Protein AF-X1DMR0-F1 (afdb_monomer)

Structure (mmCIF, N/CA/C/O backbone):
data_AF-X1DMR0-F1
#
_entry.id   AF-X1DMR0-F1
#
loop_
_atom_site.group_PDB
_atom_site.id
_atom_site.type_symbol
_atom_site.label_atom_id
_atom_site.label_alt_id
_atom_site.label_comp_id
_atom_site.label_asym_id
_atom_site.label_entity_id
_atom_site.label_seq_id
_atom_site.pdbx_PDB_ins_code
_atom_site.Cartn_x
_atom_site.Cartn_y
_atom_site.Cartn_z
_atom_site.occupancy
_atom_site.B_iso_or_equiv
_atom_site.auth_seq_id
_atom_site.auth_comp_id
_atom_site.auth_asym_id
_atom_site.auth_atom_id
_atom_site.pdbx_PDB_model_num
ATOM 1 N N . LEU A 1 1 ? 0.970 27.043 6.898 1.00 37.28 1 LEU A N 1
ATOM 2 C CA . LEU A 1 1 ? 0.547 25.702 6.441 1.00 37.28 1 LEU A CA 1
ATOM 3 C C . LEU A 1 1 ? 1.419 24.696 7.192 1.00 37.28 1 LEU A C 1
ATOM 5 O O . LEU A 1 1 ? 2.589 24.577 6.869 1.00 37.28 1 LEU A O 1
ATOM 9 N N . SER A 1 2 ? 0.923 24.144 8.301 1.00 35.62 2 SER A N 1
ATOM 10 C CA . SER A 1 2 ? 1.732 23.358 9.246 1.00 35.62 2 SER A CA 1
ATOM 11 C C . SER A 1 2 ? 1.651 21.874 8.883 1.00 35.62 2 SER A C 1
ATOM 13 O O . SER A 1 2 ? 0.551 21.323 8.859 1.00 35.62 2 SER A O 1
ATOM 15 N N . HIS A 1 3 ? 2.782 21.243 8.560 1.00 41.44 3 HIS A N 1
ATOM 16 C CA . HIS A 1 3 ? 2.868 19.797 8.365 1.00 41.44 3 HIS A CA 1
ATOM 17 C C . HIS A 1 3 ? 3.226 19.169 9.713 1.00 41.44 3 HIS A C 1
ATOM 19 O O . HIS A 1 3 ? 4.351 19.287 10.191 1.00 41.44 3 HIS A O 1
ATOM 25 N N . ALA A 1 4 ? 2.224 18.584 10.366 1.00 43.09 4 ALA A N 1
ATOM 26 C CA . ALA A 1 4 ? 2.383 17.878 11.626 1.00 43.09 4 ALA A CA 1
ATOM 27 C C . ALA A 1 4 ? 2.963 16.485 11.352 1.00 43.09 4 ALA A C 1
ATOM 29 O O . ALA A 1 4 ? 2.234 15.492 11.300 1.00 43.09 4 ALA A O 1
ATOM 30 N N . GLU A 1 5 ? 4.279 16.406 11.165 1.00 37.34 5 GLU A N 1
ATOM 31 C CA . GLU A 1 5 ? 4.972 15.133 11.323 1.00 37.34 5 GLU A CA 1
ATOM 32 C C . GLU A 1 5 ? 4.825 14.710 12.784 1.00 37.34 5 GLU A C 1
ATOM 34 O O . GLU A 1 5 ? 5.345 15.347 13.698 1.00 37.34 5 GLU A O 1
ATOM 39 N N . THR A 1 6 ? 4.021 13.675 13.018 1.00 45.03 6 THR A N 1
ATOM 40 C CA . THR A 1 6 ? 3.820 13.137 14.362 1.00 45.03 6 THR A CA 1
ATOM 41 C C . THR A 1 6 ? 5.001 12.217 14.683 1.00 45.03 6 THR A C 1
ATOM 43 O O . THR A 1 6 ? 5.194 11.226 13.967 1.00 45.03 6 THR A O 1
ATOM 46 N N . PRO A 1 7 ? 5.792 12.491 15.737 1.00 41.03 7 PRO A N 1
ATOM 47 C CA . PRO A 1 7 ? 6.863 11.596 16.165 1.00 41.03 7 PRO A CA 1
ATOM 48 C C . PRO A 1 7 ? 6.269 10.224 16.515 1.00 41.03 7 PRO A C 1
ATOM 50 O O . PRO A 1 7 ? 5.369 10.137 17.346 1.00 41.03 7 PRO A O 1
ATOM 53 N N . GLY A 1 8 ? 6.731 9.158 15.850 1.00 46.53 8 GLY A N 1
ATOM 54 C CA . GLY A 1 8 ? 6.221 7.786 16.033 1.00 46.53 8 GLY A CA 1
ATOM 55 C C . GLY A 1 8 ? 5.664 7.104 14.772 1.00 46.53 8 GLY A C 1
ATOM 56 O O . GLY A 1 8 ? 5.310 5.928 14.831 1.00 46.53 8 GLY A O 1
ATOM 57 N N . LEU A 1 9 ? 5.628 7.800 13.625 1.00 51.72 9 LEU A N 1
ATOM 58 C CA . LEU A 1 9 ? 5.127 7.291 12.332 1.00 51.72 9 LEU A CA 1
ATOM 59 C C . LEU A 1 9 ? 5.777 5.973 11.863 1.00 51.72 9 LEU A C 1
ATOM 61 O O . LEU A 1 9 ? 5.085 5.132 11.294 1.00 51.72 9 LEU A O 1
ATOM 65 N N . GLY A 1 10 ? 7.068 5.762 12.133 1.00 50.69 10 GLY A N 1
ATOM 66 C CA . GLY A 1 10 ? 7.790 4.557 11.703 1.00 50.69 10 GLY A CA 1
ATOM 67 C C . GLY A 1 10 ? 7.386 3.271 12.437 1.00 50.69 10 GLY A C 1
ATOM 68 O O . GLY A 1 10 ? 7.397 2.201 11.835 1.00 50.69 10 GLY A O 1
ATOM 69 N N . SER A 1 11 ? 6.976 3.360 13.709 1.00 54.56 11 SER A N 1
ATOM 70 C CA . SER A 1 11 ? 6.735 2.166 14.537 1.00 54.56 11 SER A CA 1
ATOM 71 C C . SER A 1 11 ? 5.396 1.481 14.261 1.00 54.56 11 SER A C 1
ATOM 73 O O . SER A 1 11 ? 5.294 0.273 14.438 1.00 54.56 11 SER A O 1
ATOM 75 N N . LEU A 1 12 ? 4.375 2.211 13.800 1.00 54.12 12 LEU A N 1
ATOM 76 C CA . LEU A 1 12 ? 3.047 1.635 13.527 1.00 54.12 12 LEU A CA 1
ATOM 77 C C . LEU A 1 12 ? 2.953 0.954 12.154 1.00 54.12 12 LEU A C 1
ATOM 79 O O . LEU A 1 12 ? 2.134 0.064 11.965 1.00 54.12 12 LEU A O 1
ATOM 83 N N . ILE A 1 13 ? 3.805 1.347 11.203 1.00 58.16 13 ILE A N 1
ATOM 84 C CA . ILE A 1 13 ? 3.877 0.741 9.861 1.00 58.16 13 ILE A CA 1
ATOM 85 C C . ILE A 1 13 ? 4.710 -0.555 9.897 1.00 58.16 13 ILE A C 1
ATOM 87 O O . ILE A 1 13 ? 4.664 -1.360 8.971 1.00 58.16 13 ILE A O 1
ATOM 91 N N . ALA A 1 14 ? 5.467 -0.784 10.976 1.00 59.09 14 ALA A N 1
ATOM 92 C CA . ALA A 1 14 ? 6.291 -1.974 11.147 1.00 59.09 14 ALA A CA 1
ATOM 93 C C . ALA A 1 14 ? 5.482 -3.240 11.476 1.00 59.09 14 ALA A C 1
ATOM 95 O O . ALA A 1 14 ? 6.028 -4.334 11.330 1.00 59.09 14 ALA A O 1
ATOM 96 N N . ASP A 1 15 ? 4.202 -3.111 11.836 1.00 71.69 15 ASP A N 1
ATOM 97 C CA . ASP A 1 15 ? 3.331 -4.253 12.095 1.00 71.69 15 ASP A CA 1
ATOM 98 C C . ASP A 1 15 ? 3.136 -5.097 10.820 1.00 71.69 15 ASP A C 1
ATOM 100 O O . ASP A 1 15 ? 2.638 -4.626 9.792 1.00 71.69 15 ASP A O 1
ATOM 104 N N . GLU A 1 16 ? 3.593 -6.350 10.862 1.00 73.00 16 GLU A N 1
ATOM 105 C CA . GLU A 1 16 ? 3.508 -7.276 9.728 1.00 73.00 16 GLU A CA 1
ATOM 106 C C . GLU A 1 16 ? 2.075 -7.679 9.395 1.00 73.00 16 GLU A C 1
ATOM 108 O O . GLU A 1 16 ? 1.761 -7.861 8.219 1.00 73.00 16 GLU A O 1
ATOM 113 N N . SER A 1 17 ? 1.192 -7.753 10.394 1.00 74.25 17 SER A N 1
ATOM 114 C CA . SER A 1 17 ? -0.217 -8.079 10.172 1.00 74.25 17 SER A CA 1
ATOM 115 C C . SER A 1 17 ? -0.914 -6.974 9.384 1.00 74.25 17 SER A C 1
ATOM 117 O O . SER A 1 17 ? -1.654 -7.254 8.441 1.00 74.25 17 SER A O 1
ATOM 119 N N . TRP A 1 18 ? -0.597 -5.712 9.688 1.00 78.19 18 TRP A N 1
ATOM 120 C CA . TRP A 1 18 ? -1.135 -4.582 8.945 1.00 78.19 18 TRP A CA 1
ATOM 121 C C . TRP A 1 18 ? -0.504 -4.456 7.556 1.00 78.19 18 TRP A C 1
ATOM 123 O O . TRP A 1 18 ? -1.220 -4.232 6.588 1.00 78.19 18 TRP A O 1
ATOM 133 N N . LYS A 1 19 ? 0.806 -4.686 7.398 1.00 80.94 19 LYS A N 1
ATOM 134 C CA . LYS A 1 19 ? 1.437 -4.751 6.062 1.00 80.94 19 LYS A CA 1
ATOM 135 C C . LYS A 1 19 ? 0.845 -5.863 5.186 1.00 80.94 19 LYS A C 1
ATOM 137 O O . LYS A 1 19 ? 0.711 -5.683 3.975 1.00 80.94 19 LYS A O 1
ATOM 142 N N . GLY A 1 20 ? 0.457 -6.985 5.792 1.00 85.94 20 GLY A N 1
ATOM 143 C CA . GLY A 1 20 ? -0.162 -8.122 5.111 1.00 85.94 20 GLY A CA 1
ATOM 144 C C . GLY A 1 20 ? -1.441 -7.768 4.351 1.00 85.94 20 GLY A C 1
ATOM 145 O O . GLY A 1 20 ? -1.733 -8.402 3.342 1.00 85.94 20 GLY A O 1
ATOM 146 N N . ILE A 1 21 ? -2.160 -6.709 4.747 1.00 86.94 21 ILE A N 1
ATOM 147 C CA . ILE A 1 21 ? -3.404 -6.314 4.073 1.00 86.94 21 ILE A CA 1
ATOM 148 C C . ILE A 1 21 ? -3.187 -5.901 2.616 1.00 86.94 21 ILE A C 1
ATOM 150 O O . ILE A 1 21 ? -4.142 -5.947 1.854 1.00 86.94 21 ILE A O 1
ATOM 154 N N . PHE A 1 22 ? -1.979 -5.484 2.226 1.00 89.31 22 PHE A N 1
ATOM 155 C CA . PHE A 1 22 ? -1.674 -5.066 0.853 1.00 89.31 22 PHE A CA 1
ATOM 156 C C . PHE A 1 22 ? -1.278 -6.239 -0.055 1.00 89.31 22 PHE A C 1
ATOM 158 O O . PHE A 1 22 ? -1.215 -6.073 -1.272 1.00 89.31 22 PHE A O 1
ATOM 165 N N . GLN A 1 23 ? -1.004 -7.420 0.506 1.00 90.56 23 GLN A N 1
ATOM 166 C CA . GLN A 1 23 ? -0.596 -8.583 -0.280 1.00 90.56 23 GLN A CA 1
ATOM 167 C C . 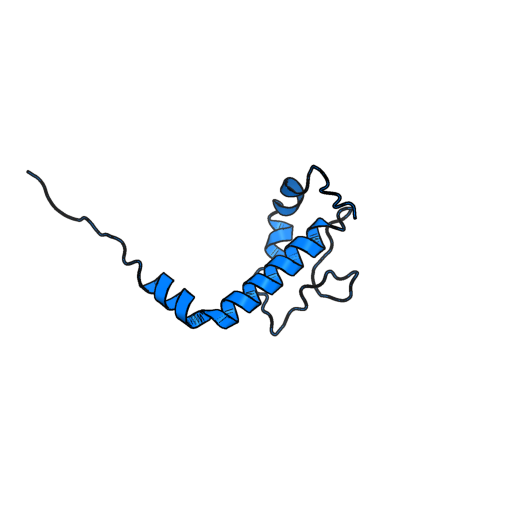GLN A 1 23 ? -1.746 -9.074 -1.165 1.00 90.56 23 GLN A C 1
ATOM 169 O O . GLN A 1 23 ? -2.889 -9.168 -0.727 1.00 90.56 23 GLN A O 1
ATOM 174 N N . GLY A 1 24 ? -1.430 -9.388 -2.423 1.00 90.88 24 GLY A N 1
ATOM 175 C CA . GLY A 1 24 ? -2.398 -9.898 -3.399 1.00 90.88 24 GLY A CA 1
ATOM 176 C C . GLY A 1 24 ? -3.370 -8.858 -3.963 1.00 90.88 24 GLY A C 1
ATOM 177 O O . GLY A 1 24 ? -4.173 -9.213 -4.817 1.00 90.88 24 GLY A O 1
ATOM 178 N N . ARG A 1 25 ? -3.292 -7.594 -3.531 1.00 93.56 25 ARG A N 1
ATOM 179 C CA . ARG A 1 25 ? -4.142 -6.506 -4.032 1.00 93.56 25 ARG A CA 1
ATOM 180 C C . ARG A 1 25 ? -3.566 -5.863 -5.287 1.00 93.56 25 ARG A C 1
ATOM 182 O O . ARG A 1 25 ? -2.349 -5.737 -5.429 1.00 93.56 25 ARG A O 1
ATOM 189 N N . SER A 1 26 ? -4.445 -5.391 -6.162 1.00 94.56 26 SER A N 1
ATOM 190 C CA . SER A 1 26 ? -4.098 -4.730 -7.419 1.00 94.56 26 SER A CA 1
ATOM 191 C C . SER A 1 26 ? -4.905 -3.444 -7.620 1.00 94.56 26 SER A C 1
ATOM 193 O O . SER A 1 26 ? -5.856 -3.163 -6.896 1.00 94.56 26 SER A O 1
ATOM 195 N N . LEU A 1 27 ? -4.539 -2.646 -8.625 1.00 94.62 27 LEU A N 1
ATOM 196 C CA . LEU A 1 27 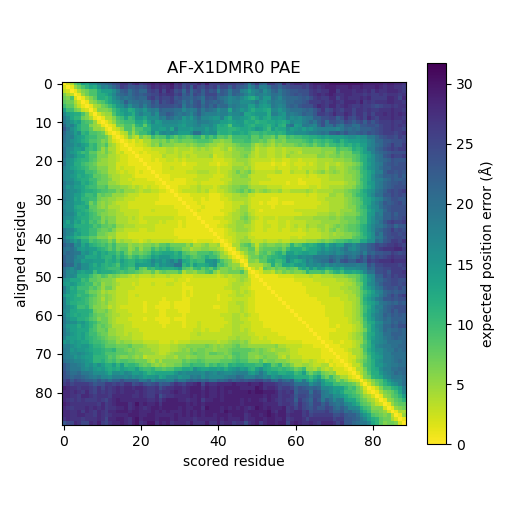? -5.313 -1.451 -8.988 1.00 94.62 27 LEU A CA 1
ATOM 197 C C . LEU A 1 27 ? -6.692 -1.779 -9.574 1.00 94.62 27 LEU A C 1
ATOM 199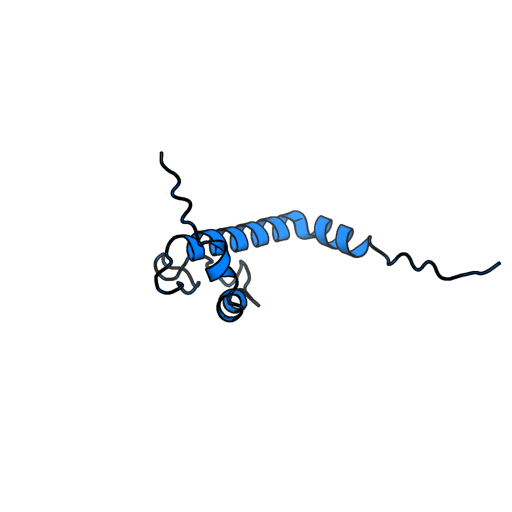 O O . LEU A 1 27 ? -7.541 -0.894 -9.633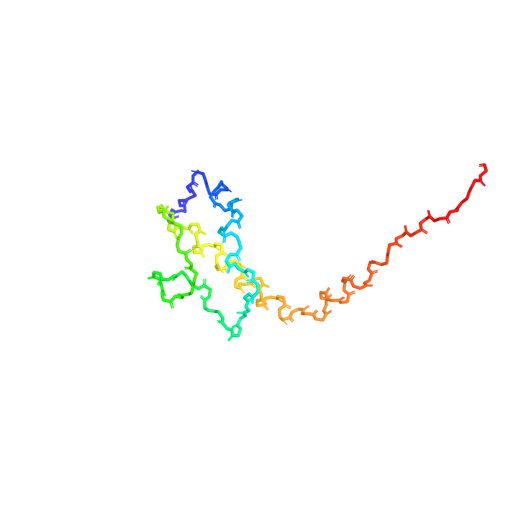 1.00 94.62 27 LEU A O 1
ATOM 203 N N . ASP A 1 28 ? -6.900 -3.012 -10.035 1.00 95.06 28 ASP A N 1
ATOM 204 C CA . ASP A 1 28 ? -8.126 -3.416 -10.725 1.00 95.06 28 ASP A CA 1
ATOM 205 C C . ASP A 1 28 ? -9.223 -3.867 -9.747 1.00 95.06 28 ASP A C 1
ATOM 207 O O . ASP A 1 28 ? -10.407 -3.807 -10.075 1.00 95.06 28 ASP A O 1
ATOM 211 N N . ASP A 1 29 ? -8.843 -4.293 -8.538 1.00 93.06 29 ASP A N 1
ATOM 212 C CA . ASP A 1 29 ? -9.743 -4.905 -7.553 1.00 93.06 29 ASP A CA 1
ATOM 213 C C . ASP A 1 29 ? -9.734 -4.226 -6.175 1.00 93.06 29 ASP A C 1
ATOM 215 O O . ASP A 1 29 ? -10.493 -4.624 -5.293 1.00 93.06 29 ASP A O 1
ATOM 219 N N . THR A 1 30 ? -8.892 -3.208 -5.971 1.00 95.50 30 THR A N 1
ATOM 220 C CA . THR A 1 30 ? -8.746 -2.532 -4.677 1.00 95.50 30 THR A CA 1
ATOM 221 C C . THR A 1 30 ? -8.819 -1.016 -4.811 1.00 95.50 30 THR A C 1
ATOM 223 O O . THR A 1 30 ? -8.022 -0.385 -5.505 1.00 95.50 30 THR A O 1
ATOM 226 N N . ASN A 1 31 ? -9.699 -0.401 -4.022 1.00 95.19 31 ASN A N 1
ATOM 227 C CA . ASN A 1 31 ? -9.656 1.021 -3.716 1.00 95.19 31 ASN A CA 1
ATOM 228 C C . ASN A 1 31 ? -8.740 1.255 -2.504 1.00 95.19 31 ASN A C 1
ATOM 230 O O . ASN A 1 31 ? -9.120 1.025 -1.355 1.00 95.19 31 ASN A O 1
ATOM 234 N N . PHE A 1 32 ? -7.533 1.762 -2.754 1.00 93.81 32 PHE A N 1
ATOM 235 C CA . PHE A 1 32 ? -6.499 1.977 -1.734 1.00 93.81 32 PHE A CA 1
ATOM 236 C C . PHE A 1 32 ? -6.792 3.131 -0.760 1.00 93.81 32 PHE A C 1
ATOM 238 O O . PHE A 1 32 ? -5.942 3.509 0.043 1.00 93.81 32 PHE A O 1
ATOM 245 N N . LYS A 1 33 ? -7.994 3.708 -0.757 1.00 91.56 33 LYS A N 1
ATOM 246 C CA . LYS A 1 33 ? -8.405 4.595 0.335 1.00 91.56 33 LYS A CA 1
ATOM 247 C C . LYS A 1 33 ? -8.663 3.784 1.602 1.00 91.56 33 LYS A C 1
ATOM 249 O O . LYS A 1 33 ? -9.022 2.609 1.570 1.00 91.56 33 LYS A O 1
ATOM 254 N N . VAL A 1 34 ? -8.522 4.433 2.752 1.00 89.12 34 VAL A N 1
ATOM 255 C CA . VAL A 1 34 ? -8.950 3.819 4.013 1.00 89.12 34 VAL A CA 1
ATOM 256 C C . VAL A 1 34 ? -10.474 3.670 4.036 1.00 89.12 34 VAL A C 1
ATOM 258 O O . VAL A 1 34 ? -11.181 4.512 3.482 1.00 89.12 34 VAL A O 1
ATOM 261 N N . LYS A 1 35 ? -11.006 2.659 4.734 1.00 89.88 35 LYS A N 1
ATOM 262 C CA . LYS A 1 35 ? -12.461 2.411 4.844 1.00 89.88 35 LYS A CA 1
ATOM 263 C C . LYS A 1 35 ? -13.259 3.627 5.315 1.00 89.88 35 LYS A C 1
ATOM 265 O O . LYS A 1 35 ? -14.354 3.879 4.826 1.00 89.88 35 LYS A O 1
ATOM 270 N N . LYS A 1 36 ? -12.685 4.439 6.209 1.00 85.56 36 LYS A N 1
ATOM 271 C CA . LYS A 1 36 ? -13.301 5.693 6.682 1.00 85.56 36 LYS A CA 1
ATOM 272 C C . LYS A 1 36 ? -13.495 6.742 5.573 1.00 85.56 36 LYS A C 1
ATOM 274 O O . LYS A 1 36 ? -14.361 7.598 5.708 1.00 85.56 36 LYS A O 1
ATOM 279 N N . ASP A 1 37 ? -12.726 6.643 4.492 1.00 88.56 37 ASP A N 1
ATOM 280 C CA . ASP A 1 37 ? -12.796 7.509 3.311 1.00 88.56 37 ASP A CA 1
ATOM 281 C C . ASP A 1 37 ? -13.457 6.789 2.114 1.00 88.56 37 ASP A C 1
ATOM 283 O O . ASP A 1 37 ? -13.370 7.256 0.978 1.00 88.56 37 ASP A O 1
ATOM 287 N N . GLY A 1 38 ? -14.105 5.641 2.360 1.00 90.62 38 GLY A N 1
ATOM 288 C CA . GLY A 1 38 ? -14.835 4.869 1.353 1.00 90.62 38 GLY A CA 1
ATOM 289 C C . GLY A 1 38 ? -13.979 3.949 0.478 1.00 90.62 38 GLY A C 1
ATOM 290 O O . GLY A 1 38 ? -14.397 3.647 -0.636 1.00 90.62 38 GLY A O 1
ATOM 291 N N . GLY A 1 39 ? -12.786 3.545 0.929 1.00 93.50 39 GLY A N 1
ATOM 292 C CA . GLY A 1 39 ? -11.994 2.495 0.271 1.00 93.50 39 GLY A CA 1
ATOM 293 C C . GLY A 1 39 ? -11.961 1.177 1.036 1.00 93.50 39 GLY A C 1
ATOM 294 O O . GLY A 1 39 ? -12.795 0.931 1.904 1.00 93.50 39 GLY A O 1
ATOM 295 N N . ASP A 1 40 ? -10.968 0.347 0.732 1.00 93.50 40 ASP A N 1
ATOM 296 C CA . ASP A 1 40 ? -10.885 -1.036 1.208 1.00 93.50 40 ASP A CA 1
ATOM 297 C C . ASP A 1 40 ? -9.831 -1.252 2.298 1.00 93.50 40 ASP A C 1
ATOM 299 O O . ASP A 1 40 ? -9.775 -2.329 2.899 1.00 93.50 40 ASP A O 1
ATOM 303 N N . ILE A 1 41 ? -8.997 -0.246 2.580 1.00 90.44 41 ILE A N 1
ATOM 304 C CA . ILE A 1 41 ? -7.871 -0.394 3.505 1.00 90.44 41 ILE A CA 1
ATOM 305 C C . ILE A 1 41 ? -8.312 -0.184 4.953 1.00 90.44 41 ILE A C 1
ATOM 307 O O . ILE A 1 41 ? -8.900 0.841 5.316 1.00 90.44 41 ILE A O 1
ATOM 311 N N . ASP A 1 42 ? -8.003 -1.157 5.805 1.00 84.44 42 ASP A N 1
ATOM 312 C CA . ASP A 1 42 ? -8.320 -1.090 7.225 1.00 84.44 42 ASP A CA 1
ATOM 313 C C . ASP A 1 42 ? -7.508 -0.010 7.949 1.00 84.44 42 ASP A C 1
ATOM 315 O O . ASP A 1 42 ? -6.290 0.128 7.801 1.00 84.44 42 ASP A O 1
ATOM 319 N N . GLN A 1 43 ? -8.217 0.774 8.759 1.00 72.69 43 GLN A N 1
ATOM 320 C CA . GLN A 1 43 ? -7.621 1.784 9.625 1.00 72.69 43 GLN A CA 1
ATOM 321 C C . GLN A 1 43 ? -6.853 1.119 10.777 1.00 72.69 43 GLN A C 1
ATOM 323 O O . GLN A 1 43 ? -7.362 0.202 11.418 1.00 72.69 43 GLN A O 1
ATOM 328 N N . LEU A 1 44 ? -5.666 1.636 11.098 1.00 72.25 44 LEU A N 1
ATOM 329 C CA . LEU A 1 44 ? -5.010 1.343 12.372 1.00 72.25 44 LEU A CA 1
ATOM 330 C C . LEU A 1 44 ? -5.751 2.104 13.477 1.00 72.25 44 LEU A C 1
ATOM 332 O O . LEU A 1 44 ? -5.953 3.319 13.381 1.00 72.25 44 LEU A O 1
ATOM 336 N N . THR A 1 45 ? -6.177 1.407 14.530 1.00 64.50 45 THR A N 1
ATOM 337 C CA . THR A 1 45 ? -6.836 2.036 15.682 1.00 64.50 45 THR A CA 1
ATOM 338 C C . THR A 1 45 ? -5.959 3.156 16.245 1.00 64.50 45 THR A C 1
ATOM 340 O O . THR A 1 45 ? -4.811 2.922 16.610 1.00 64.50 45 THR A O 1
ATOM 343 N N . GLY A 1 46 ? -6.486 4.383 16.299 1.00 61.78 46 GLY A N 1
ATOM 344 C CA . GLY A 1 46 ? -5.787 5.545 16.864 1.00 61.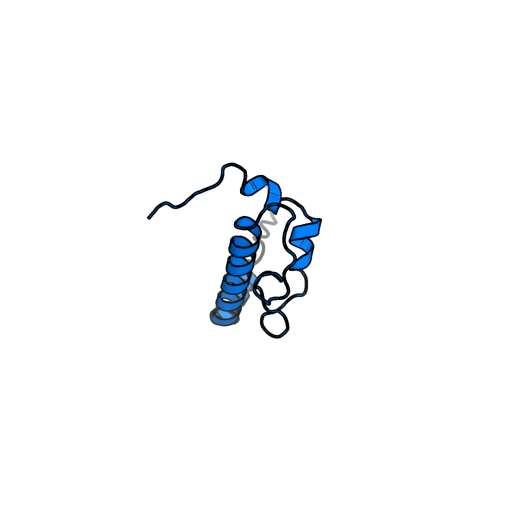78 46 GLY A CA 1
ATOM 345 C C . GLY A 1 46 ? -4.823 6.285 15.924 1.00 61.78 46 GLY A C 1
ATOM 346 O O . GLY A 1 46 ? -4.393 7.381 16.271 1.00 61.78 46 GLY A O 1
ATOM 347 N N . ALA A 1 47 ? -4.536 5.777 14.718 1.00 62.84 47 ALA A N 1
ATOM 348 C CA . ALA A 1 47 ? -3.647 6.433 13.756 1.00 62.84 47 ALA A CA 1
ATOM 349 C C . ALA A 1 47 ? -4.389 6.739 12.449 1.00 62.84 47 ALA A C 1
ATOM 351 O O . ALA A 1 47 ? -4.709 5.856 11.665 1.00 62.84 47 ALA A O 1
ATOM 352 N N . THR A 1 48 ? -4.687 8.016 12.206 1.00 58.38 48 THR A N 1
ATOM 353 C CA . THR A 1 48 ? -5.478 8.452 11.034 1.00 58.38 48 THR A CA 1
ATOM 354 C C . THR A 1 48 ? -4.576 8.924 9.882 1.00 58.38 48 THR A C 1
ATOM 356 O O . THR A 1 48 ? -4.915 8.732 8.714 1.00 58.38 48 THR A O 1
ATOM 359 N N . ILE A 1 49 ? -3.407 9.494 10.201 1.00 64.06 49 ILE A N 1
ATOM 360 C CA . ILE A 1 49 ? -2.454 10.046 9.223 1.00 64.06 49 ILE A CA 1
ATOM 361 C C . ILE A 1 49 ? -1.645 8.928 8.544 1.00 64.06 49 ILE A C 1
ATOM 363 O O . ILE A 1 49 ? -1.545 8.912 7.318 1.00 64.06 49 ILE A O 1
ATOM 367 N N . SER A 1 50 ? -1.141 7.953 9.309 1.00 76.25 50 SER A N 1
ATOM 368 C CA . SER A 1 50 ? -0.257 6.898 8.791 1.00 76.25 50 SER A CA 1
ATOM 369 C C . SER A 1 50 ? -0.934 5.966 7.776 1.00 76.25 50 SER A C 1
ATOM 371 O O . SER A 1 50 ? -0.368 5.781 6.699 1.00 76.25 50 SER A O 1
ATOM 373 N N . PRO A 1 51 ? -2.153 5.434 8.021 1.00 80.94 51 PRO A N 1
ATOM 374 C CA . PRO A 1 51 ? -2.797 4.536 7.062 1.00 80.94 51 PRO A CA 1
ATOM 375 C C . PRO A 1 51 ? -3.114 5.215 5.729 1.00 80.94 51 PRO A C 1
ATOM 377 O O . PRO A 1 51 ? -2.915 4.613 4.680 1.00 80.94 51 PRO A O 1
ATOM 380 N N . ARG A 1 52 ? -3.547 6.484 5.742 1.00 86.75 52 ARG A N 1
ATOM 381 C CA . ARG A 1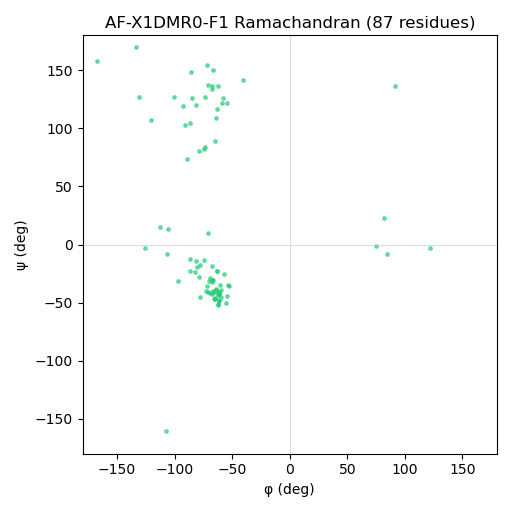 52 ? -3.810 7.243 4.507 1.00 86.75 52 ARG A CA 1
ATOM 382 C C . ARG A 1 52 ? -2.537 7.475 3.703 1.00 86.75 52 ARG A C 1
ATOM 384 O O . ARG A 1 52 ? -2.539 7.256 2.496 1.00 86.75 52 ARG A O 1
ATOM 391 N N . ALA A 1 53 ? -1.463 7.897 4.372 1.00 85.56 53 ALA A N 1
ATOM 392 C CA . ALA A 1 53 ? -0.185 8.162 3.723 1.00 85.56 53 ALA A CA 1
ATOM 393 C C . ALA A 1 53 ? 0.392 6.897 3.075 1.00 85.56 53 ALA A C 1
ATOM 395 O O . ALA A 1 53 ? 0.756 6.922 1.902 1.00 85.56 53 ALA A O 1
ATOM 396 N N . VAL A 1 54 ? 0.417 5.783 3.811 1.00 86.56 54 VAL A N 1
ATOM 397 C CA . VAL A 1 54 ? 0.934 4.509 3.295 1.00 86.56 54 VAL A CA 1
ATOM 398 C C . VAL A 1 54 ? 0.060 3.972 2.170 1.00 86.56 54 VAL A C 1
ATOM 400 O O . VAL A 1 54 ? 0.593 3.611 1.127 1.00 86.56 54 VAL A O 1
ATOM 403 N N . SER A 1 55 ? -1.265 3.963 2.331 1.00 90.44 55 SER A N 1
ATOM 404 C CA . SER A 1 55 ? -2.139 3.415 1.288 1.00 90.44 55 SER A CA 1
ATOM 405 C C . SER A 1 55 ? -2.047 4.221 -0.009 1.00 90.44 55 SER A C 1
ATOM 407 O O . SER A 1 55 ? -1.939 3.642 -1.085 1.00 90.44 55 SER A O 1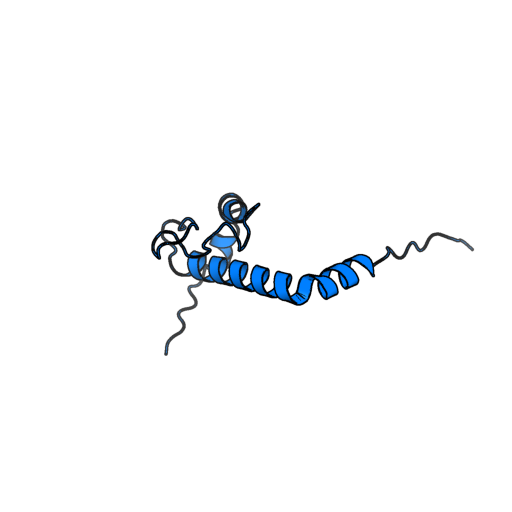
ATOM 409 N N . GLY A 1 56 ? -1.962 5.553 0.094 1.00 91.12 56 GLY A N 1
ATOM 410 C CA . GLY A 1 56 ? -1.715 6.413 -1.063 1.00 91.12 56 GLY A CA 1
ATOM 411 C C . GLY A 1 56 ? -0.322 6.228 -1.680 1.00 91.12 56 GLY A C 1
ATOM 412 O O . GLY A 1 56 ? -0.163 6.400 -2.885 1.00 91.12 56 GLY A O 1
ATOM 413 N N . ALA A 1 57 ? 0.698 5.872 -0.892 1.00 90.44 57 ALA A N 1
ATOM 414 C CA . ALA A 1 57 ? 2.022 5.542 -1.421 1.00 90.44 57 ALA A CA 1
ATOM 415 C C . ALA A 1 57 ? 2.018 4.203 -2.177 1.00 90.44 57 ALA A C 1
ATOM 417 O O . ALA A 1 57 ? 2.607 4.122 -3.254 1.00 90.44 57 ALA A O 1
ATOM 418 N N . VAL A 1 58 ? 1.318 3.186 -1.659 1.00 92.38 58 VAL A N 1
ATOM 419 C CA . VAL A 1 58 ? 1.147 1.887 -2.332 1.00 92.38 58 VAL A CA 1
ATOM 420 C C . VAL A 1 58 ? 0.414 2.062 -3.662 1.00 92.38 58 VAL A C 1
ATOM 422 O O . VAL A 1 58 ? 0.911 1.603 -4.687 1.00 92.38 58 VAL A O 1
ATOM 425 N N . GLU A 1 59 ? -0.707 2.787 -3.673 1.00 95.19 59 GLU A N 1
ATOM 426 C CA . GLU A 1 59 ? -1.470 3.077 -4.894 1.00 95.19 59 GLU A CA 1
ATOM 427 C C . GLU A 1 59 ? -0.596 3.744 -5.966 1.00 95.19 59 GLU A C 1
ATOM 429 O O . GLU A 1 59 ? -0.523 3.276 -7.102 1.00 95.19 59 GLU A O 1
ATOM 434 N N . LYS A 1 60 ? 0.138 4.800 -5.591 1.00 94.44 60 LYS A N 1
ATOM 435 C CA . LYS A 1 60 ? 1.062 5.497 -6.499 1.00 94.44 60 LYS A CA 1
ATOM 436 C C . LYS A 1 60 ? 2.173 4.585 -7.011 1.00 94.44 60 LYS A C 1
ATOM 438 O O . LYS A 1 60 ? 2.509 4.655 -8.189 1.00 94.44 60 LYS A O 1
ATOM 443 N N . GLY A 1 61 ? 2.731 3.738 -6.145 1.00 93.94 61 GLY A N 1
ATOM 444 C CA . GLY A 1 61 ? 3.754 2.766 -6.522 1.00 93.94 61 GLY A CA 1
ATOM 445 C C . GLY A 1 61 ? 3.240 1.755 -7.546 1.00 93.94 61 GLY A C 1
ATOM 446 O O . GLY A 1 61 ? 3.919 1.493 -8.536 1.00 93.94 61 GLY A O 1
ATOM 447 N N . LEU A 1 62 ? 2.019 1.246 -7.360 1.00 94.94 62 LEU A N 1
ATOM 448 C CA . LEU A 1 62 ? 1.382 0.335 -8.312 1.00 94.94 62 LEU A CA 1
ATOM 449 C C . LEU A 1 62 ? 1.087 1.015 -9.655 1.00 94.94 62 LEU A C 1
ATOM 451 O O . LEU A 1 62 ? 1.305 0.402 -10.699 1.00 94.94 62 LEU A O 1
ATOM 455 N N . ILE A 1 63 ? 0.627 2.273 -9.647 1.00 96.06 63 ILE A N 1
ATOM 456 C CA . ILE A 1 63 ? 0.375 3.042 -10.880 1.00 96.06 63 ILE A CA 1
ATOM 457 C C . ILE A 1 63 ? 1.680 3.223 -11.646 1.00 96.06 63 ILE A C 1
ATOM 459 O O . ILE A 1 63 ? 1.756 2.853 -12.816 1.00 96.06 63 ILE A O 1
ATOM 463 N N . TRP A 1 64 ? 2.718 3.707 -10.961 1.00 96.06 64 TRP A N 1
ATOM 464 C CA . TRP A 1 64 ? 4.029 3.905 -11.563 1.00 96.06 64 TRP A CA 1
ATOM 465 C C . TRP A 1 64 ? 4.599 2.592 -12.107 1.00 96.06 64 TRP A C 1
ATOM 467 O O . TRP A 1 64 ? 5.072 2.551 -13.239 1.00 96.06 64 TRP A O 1
ATOM 477 N N . PHE A 1 65 ? 4.508 1.496 -11.347 1.00 94.06 65 PHE A N 1
ATOM 478 C CA . PHE A 1 65 ? 4.971 0.189 -11.811 1.00 94.06 65 PHE A CA 1
ATOM 479 C C . PHE A 1 65 ? 4.211 -0.272 -13.057 1.00 94.06 65 PHE A C 1
ATOM 481 O O . PHE A 1 65 ? 4.832 -0.765 -13.993 1.00 94.06 65 PHE A O 1
ATOM 488 N N . ARG A 1 66 ? 2.886 -0.087 -13.110 1.00 94.25 66 ARG A N 1
ATOM 489 C CA . ARG A 1 66 ? 2.079 -0.429 -14.290 1.00 94.25 66 ARG A CA 1
ATOM 490 C C . ARG A 1 66 ? 2.499 0.380 -15.519 1.00 94.25 66 ARG A C 1
ATOM 492 O O . ARG A 1 66 ? 2.592 -0.188 -16.601 1.00 94.25 66 ARG A O 1
ATOM 499 N N . GLU A 1 67 ? 2.771 1.671 -15.347 1.00 95.75 67 GLU A N 1
ATOM 500 C CA . GLU A 1 67 ? 3.225 2.572 -16.417 1.00 95.75 67 GLU A CA 1
ATOM 501 C C . GLU A 1 67 ? 4.653 2.266 -16.895 1.00 95.75 67 GLU A C 1
ATOM 503 O O . GLU A 1 67 ? 4.971 2.495 -18.057 1.00 95.75 67 GLU A O 1
ATOM 508 N N . ASN A 1 68 ? 5.504 1.718 -16.023 1.00 95.12 68 ASN A N 1
ATOM 509 C CA . ASN A 1 68 ? 6.925 1.462 -16.293 1.00 95.12 68 ASN A CA 1
ATOM 510 C C . ASN A 1 68 ? 7.259 -0.037 -16.362 1.00 95.12 68 ASN A C 1
ATOM 512 O O . ASN A 1 68 ? 8.427 -0.421 -16.283 1.00 95.12 68 ASN A O 1
ATOM 516 N N . ARG A 1 69 ? 6.242 -0.897 -16.493 1.00 91.44 69 ARG A N 1
ATOM 517 C CA . ARG A 1 69 ? 6.361 -2.347 -16.295 1.00 91.44 69 ARG A CA 1
ATOM 518 C C . ARG A 1 69 ? 7.456 -2.975 -17.152 1.00 91.44 69 ARG A C 1
ATOM 520 O O . ARG A 1 69 ? 8.212 -3.795 -16.648 1.00 91.44 69 ARG A O 1
ATOM 527 N N . GLU A 1 70 ? 7.532 -2.602 -18.425 1.00 90.81 70 GLU A N 1
ATOM 528 C CA . GLU A 1 70 ? 8.529 -3.138 -19.361 1.00 90.81 70 GLU A CA 1
ATOM 529 C C . GLU A 1 70 ? 9.952 -2.789 -18.917 1.00 90.81 70 GLU A C 1
ATOM 531 O O . GLU A 1 70 ? 10.757 -3.685 -18.692 1.00 90.81 70 GLU A O 1
ATOM 536 N N . ALA A 1 71 ? 10.223 -1.508 -18.652 1.00 90.44 71 ALA A N 1
ATOM 537 C CA . ALA A 1 71 ? 11.532 -1.049 -18.191 1.00 90.44 71 ALA A CA 1
ATOM 538 C C . ALA A 1 71 ? 11.953 -1.696 -16.860 1.00 90.44 71 ALA A C 1
ATOM 540 O O . ALA A 1 71 ? 13.120 -2.041 -16.678 1.00 90.44 71 ALA A O 1
ATOM 541 N N . VAL A 1 72 ? 11.011 -1.882 -15.928 1.00 89.81 72 VAL A N 1
ATOM 542 C CA . VAL A 1 72 ? 11.293 -2.519 -14.633 1.00 89.81 72 VAL A CA 1
ATOM 543 C C . VAL A 1 72 ? 11.603 -4.009 -14.796 1.00 89.81 72 VAL A C 1
ATOM 545 O O . VAL A 1 72 ? 12.522 -4.510 -14.149 1.00 89.81 72 VAL A O 1
ATOM 548 N N . LEU A 1 73 ? 10.867 -4.726 -15.650 1.00 89.75 73 LEU A N 1
ATOM 549 C CA . LEU A 1 73 ? 11.104 -6.153 -15.883 1.00 89.75 73 LEU A CA 1
ATOM 550 C C . LEU A 1 73 ? 12.387 -6.408 -16.680 1.00 89.75 73 LEU A C 1
ATOM 552 O O . LEU A 1 73 ? 13.101 -7.359 -16.369 1.00 89.75 73 LEU A O 1
ATOM 556 N N . ASP A 1 74 ? 12.719 -5.539 -17.632 1.00 89.25 74 ASP 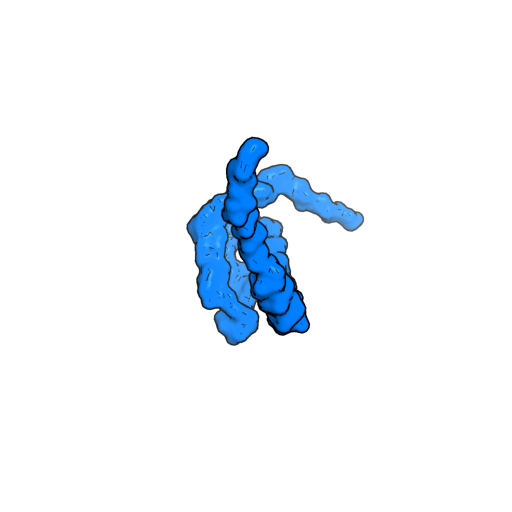A N 1
ATOM 557 C CA . ASP A 1 74 ? 13.975 -5.612 -18.381 1.00 89.25 74 ASP A CA 1
ATOM 558 C C . ASP A 1 74 ? 15.183 -5.324 -17.480 1.00 89.25 74 ASP A C 1
ATOM 560 O O . ASP A 1 74 ? 16.178 -6.050 -17.523 1.00 89.25 74 ASP A O 1
ATOM 564 N N . ALA A 1 75 ? 15.085 -4.319 -16.601 1.00 81.31 75 ALA A N 1
ATOM 565 C CA . ALA A 1 75 ? 16.118 -4.039 -15.605 1.00 81.31 75 ALA A CA 1
ATOM 566 C C . ALA A 1 75 ? 16.303 -5.211 -14.624 1.00 81.31 75 ALA A C 1
ATOM 568 O O . ALA A 1 75 ? 17.435 -5.586 -14.325 1.00 81.31 75 ALA A O 1
ATOM 569 N N . ALA A 1 76 ? 15.209 -5.834 -14.171 1.00 76.25 76 ALA A N 1
ATOM 570 C CA . ALA A 1 76 ? 15.259 -6.998 -13.285 1.00 76.25 76 ALA A CA 1
ATOM 571 C C . ALA A 1 76 ? 15.833 -8.254 -13.970 1.00 76.25 76 ALA A C 1
ATOM 573 O O . ALA A 1 76 ? 16.464 -9.079 -13.314 1.00 76.25 76 ALA A O 1
ATOM 574 N N . ALA A 1 77 ? 15.640 -8.405 -15.284 1.00 68.88 77 ALA A N 1
ATOM 575 C CA . ALA A 1 77 ? 16.202 -9.504 -16.070 1.00 68.88 77 ALA A CA 1
ATOM 576 C C . ALA A 1 77 ? 17.677 -9.281 -16.469 1.00 68.88 77 ALA A C 1
ATOM 578 O O . ALA A 1 77 ? 18.373 -10.239 -16.821 1.00 68.88 77 ALA A O 1
ATOM 579 N N . GLY A 1 78 ? 18.153 -8.032 -16.425 1.00 60.69 78 GLY A N 1
ATOM 580 C CA . GLY A 1 78 ? 19.511 -7.633 -16.803 1.00 60.69 78 GLY A CA 1
ATOM 581 C C . GLY A 1 78 ? 20.588 -7.934 -15.757 1.00 60.69 78 GLY A C 1
ATOM 582 O O . GLY A 1 78 ? 21.768 -7.997 -16.104 1.00 60.69 78 GLY A O 1
ATOM 583 N N . GLU A 1 79 ? 20.214 -8.184 -14.502 1.00 58.84 79 GLU A N 1
ATOM 584 C CA . GLU A 1 79 ? 21.159 -8.536 -13.442 1.00 58.84 79 GLU A CA 1
ATOM 585 C C . GLU A 1 79 ? 21.365 -10.057 -13.402 1.00 58.84 79 GLU A C 1
ATOM 587 O O . GLU A 1 79 ? 20.862 -10.779 -12.543 1.00 58.84 79 GLU A O 1
ATOM 592 N N . LYS A 1 80 ? 22.106 -10.587 -14.385 1.00 52.16 80 LYS A N 1
ATOM 593 C CA . LYS A 1 80 ? 22.670 -11.934 -14.237 1.00 52.16 80 LYS A CA 1
ATOM 594 C C . LYS A 1 80 ? 23.631 -11.920 -13.042 1.00 52.16 80 LYS A C 1
ATOM 596 O O . LYS A 1 80 ? 24.439 -10.994 -12.952 1.00 52.16 80 LYS A O 1
ATOM 601 N N . PRO A 1 81 ? 23.603 -12.935 -12.157 1.00 51.41 81 PRO A N 1
ATOM 602 C CA . PRO A 1 81 ? 24.572 -13.023 -11.079 1.00 51.41 81 PRO A CA 1
ATOM 603 C C . PRO A 1 81 ? 25.959 -13.053 -11.712 1.00 51.41 81 PRO A C 1
ATOM 605 O O . PRO A 1 81 ? 26.220 -13.873 -12.596 1.00 51.41 81 PRO A O 1
ATOM 608 N N . VAL A 1 82 ? 26.842 -12.152 -11.283 1.00 59.34 82 VAL A N 1
ATOM 609 C CA . VAL A 1 82 ? 28.265 -12.267 -11.589 1.00 59.34 82 VAL A CA 1
ATOM 610 C C . VAL A 1 82 ? 28.761 -13.535 -10.891 1.00 59.34 82 VAL A C 1
ATOM 612 O O . VAL A 1 82 ? 29.134 -13.556 -9.722 1.00 59.34 82 VAL A O 1
ATOM 615 N N . THR A 1 83 ? 28.665 -14.664 -11.587 1.00 50.88 83 THR A N 1
ATOM 616 C CA . THR A 1 83 ? 29.338 -15.895 -11.201 1.00 50.88 83 THR A CA 1
ATOM 617 C C . THR A 1 83 ? 30.809 -15.691 -11.516 1.00 50.88 83 THR A C 1
ATOM 619 O O . THR A 1 83 ? 31.285 -16.073 -12.582 1.00 50.88 83 THR A O 1
ATOM 622 N N . THR A 1 84 ? 31.538 -15.061 -10.599 1.00 54.81 84 THR A N 1
ATOM 623 C CA . THR A 1 84 ? 32.993 -15.209 -10.562 1.00 54.81 84 THR A CA 1
ATOM 624 C C . THR A 1 84 ? 33.272 -16.599 -9.998 1.00 54.81 84 THR A C 1
ATOM 626 O O . THR A 1 84 ? 33.464 -16.785 -8.799 1.00 54.81 84 THR A O 1
ATOM 629 N N . SER A 1 85 ? 33.195 -17.602 -10.870 1.00 55.81 85 SER A N 1
ATOM 630 C CA . SER A 1 85 ? 33.758 -18.927 -10.633 1.00 55.81 85 SER A CA 1
ATOM 631 C C . SER A 1 85 ? 35.083 -19.030 -11.379 1.00 55.81 85 SER A C 1
ATOM 633 O O . SER A 1 85 ? 35.120 -18.821 -12.589 1.00 55.81 85 SER A O 1
ATOM 635 N N . GLY A 1 86 ? 36.126 -19.404 -10.638 1.00 47.47 86 GLY A N 1
ATOM 636 C CA . GLY A 1 86 ? 37.434 -19.814 -11.152 1.00 47.47 86 GLY A CA 1
ATOM 637 C C . GLY A 1 86 ? 38.432 -18.658 -11.283 1.0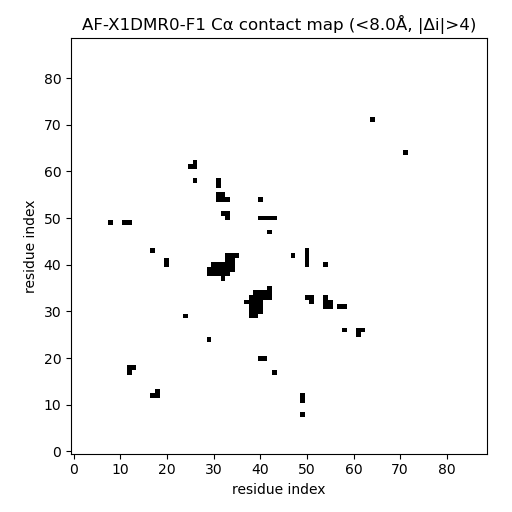0 47.47 86 GLY A C 1
ATOM 638 O O . GLY A 1 86 ? 38.089 -17.588 -11.757 1.00 47.47 86 GLY A O 1
ATOM 639 N N . GLU A 1 87 ? 39.694 -18.787 -10.900 1.00 50.28 87 GLU A N 1
ATOM 640 C CA . GLU A 1 87 ? 40.419 -19.941 -10.388 1.00 50.28 87 GLU A CA 1
ATOM 641 C C . GLU A 1 87 ? 41.755 -19.434 -9.818 1.00 50.28 87 GLU A C 1
ATOM 643 O O . GLU A 1 87 ? 42.224 -18.343 -10.137 1.00 50.28 87 GLU A O 1
ATOM 648 N N . THR A 1 88 ? 42.312 -20.243 -8.931 1.00 48.62 88 THR A N 1
ATOM 649 C CA . THR A 1 88 ? 43.640 -20.189 -8.317 1.00 48.62 88 THR A CA 1
ATOM 650 C C . THR A 1 88 ? 44.783 -19.806 -9.259 1.00 48.62 88 THR A C 1
ATOM 652 O O . THR A 1 88 ? 44.877 -20.367 -10.348 1.00 48.62 88 THR A O 1
ATOM 655 N N . SER A 1 89 ? 45.739 -19.006 -8.773 1.00 46.50 89 SER A N 1
ATOM 656 C CA . SER A 1 89 ? 47.114 -19.473 -8.524 1.00 46.50 89 SER A CA 1
ATOM 657 C C . SER A 1 89 ? 47.931 -18.464 -7.720 1.00 46.50 89 SER A C 1
ATOM 659 O O . SER A 1 89 ? 47.577 -17.266 -7.728 1.00 46.50 89 SER A O 1
#

Organism: NCBI:txid412755

InterPro domains:
  IPR007329 FMN-binding [PF04205] (1-62)
  IPR007329 FMN-binding [SM00900] (1-65)
  IPR010209 Ion-translocating oxidoreductase complex, subunit RnfG/RsxG [PTHR36118] (1-72)

Sequence (89 aa):
LSHAETPGLGSLIADESWKGIFQGRSLDDTNFKVKKDGGDIDQLTGATISPRAVSGAVEKGLIWFRENREAVLDAAAGEKPVTTSGETS

Radius of gyration: 19.09 Å; Cα contacts (8 Å, |Δi|>4): 53; chains: 1; bounding box: 62×46×36 Å

Mean predicted aligned error: 11.56 Å

Nearest PDB structures (foldseek):
  8c2i-assembly1_A  TM=4.512E-01  e=7.754E+00  Rattus norvegicus
  9b63-assembly1_A  TM=4.420E-01  e=8.298E+00  Rattus norvegicus

pLDDT: mean 75.52, std 18.96, range [35.62, 96.06]

Solvent-accessible surface area (backbone atoms only — not comparable to full-atom values): 5759 Å² total; per-residue (Å²): 137,85,80,82,80,61,92,65,64,72,66,72,67,64,40,63,74,67,56,51,71,58,64,95,62,46,86,89,83,45,49,52,40,35,46,95,76,75,28,71,33,78,70,50,89,95,42,73,65,60,46,47,54,51,30,50,48,52,49,50,50,52,52,51,44,65,78,39,42,67,64,53,52,52,56,64,67,65,66,65,79,84,75,85,72,84,79,90,133

Foldseek 3Di:
DDDPPDPPLVPVCPDPVLVCVCPPDAPVHFDLAEVVVPTDRDDDVPDDPNSRVVSVVSNVVRVVCVVCVVVVVVVVVPCDPPPPDDDDD

Secondary structure (DSSP, 8-state):
------TTHHHHHT-HHHHHTTTT--TTT---SBGGGTSSBPPBTTBSHHHHHHHHHHHHHHHHHHHTHHHHHHHHHH-----------